Protein AF-A0AA95HRH6-F1 (afdb_monomer_lite)

pLDDT: mean 79.96, std 15.19, range [51.41, 96.81]

Structure (mmCIF, N/CA/C/O backbone):
data_AF-A0AA95HRH6-F1
#
_entry.id   AF-A0AA95HRH6-F1
#
loop_
_atom_site.group_PDB
_atom_site.id
_atom_site.type_symbol
_atom_site.label_atom_id
_atom_site.label_alt_id
_atom_site.label_comp_id
_atom_site.label_asym_id
_atom_site.label_entity_id
_atom_site.label_seq_id
_atom_site.pdbx_PDB_ins_code
_atom_site.Cartn_x
_atom_site.Cartn_y
_atom_site.Cartn_z
_atom_site.occupancy
_atom_site.B_iso_or_equiv
_atom_site.auth_seq_id
_atom_site.auth_comp_id
_atom_site.auth_asym_id
_atom_site.auth_atom_id
_atom_site.pdbx_PDB_model_num
ATOM 1 N N . MET A 1 1 ? -25.461 -1.989 46.878 1.00 57.50 1 MET A N 1
ATOM 2 C CA . MET A 1 1 ? -25.782 -1.830 45.437 1.00 57.50 1 MET A CA 1
ATOM 3 C C . MET A 1 1 ? -24.559 -1.408 44.621 1.00 57.50 1 MET A C 1
ATOM 5 O O . MET A 1 1 ? -24.416 -1.844 43.488 1.00 57.50 1 MET A O 1
ATOM 9 N N . GLU A 1 2 ? -23.633 -0.653 45.211 1.00 63.31 2 GLU A N 1
ATOM 10 C CA . GLU A 1 2 ? -22.488 -0.032 44.524 1.00 63.31 2 GLU A CA 1
ATOM 11 C C . GLU A 1 2 ? -21.463 -1.032 43.956 1.00 63.31 2 GLU A C 1
ATOM 13 O O . GLU A 1 2 ? -21.065 -0.913 42.803 1.00 63.31 2 GLU A O 1
ATOM 18 N N . LYS A 1 3 ? -21.104 -2.095 44.694 1.00 67.56 3 LYS A N 1
ATOM 19 C CA . LYS A 1 3 ? -20.165 -3.126 44.193 1.00 67.56 3 LYS A CA 1
ATOM 20 C C . LYS A 1 3 ? -20.683 -3.888 42.966 1.00 67.56 3 LYS A C 1
ATOM 22 O O . LYS A 1 3 ? -19.898 -4.252 42.099 1.00 67.56 3 LYS A O 1
ATOM 27 N N . LYS A 1 4 ? -22.001 -4.108 42.877 1.00 74.38 4 LYS A N 1
ATOM 28 C CA . LYS A 1 4 ? -22.641 -4.772 41.725 1.00 74.38 4 LYS A CA 1
ATOM 29 C C . LYS A 1 4 ? -22.648 -3.867 40.489 1.00 74.38 4 LYS A C 1
ATOM 31 O O . LYS A 1 4 ? -22.486 -4.357 39.379 1.00 74.38 4 LYS A O 1
ATOM 36 N N . PHE A 1 5 ? -22.791 -2.558 40.698 1.00 79.38 5 PHE A N 1
ATOM 37 C CA . PHE A 1 5 ? -22.733 -1.557 39.637 1.00 79.38 5 PHE A CA 1
ATOM 38 C C . PHE A 1 5 ? -21.320 -1.432 39.054 1.00 79.38 5 PHE A C 1
ATOM 40 O O . PHE A 1 5 ? -21.154 -1.485 37.840 1.00 79.38 5 PHE A O 1
ATOM 47 N N . ILE A 1 6 ? -20.296 -1.377 39.915 1.00 82.00 6 ILE A N 1
ATOM 48 C CA . ILE A 1 6 ? -18.888 -1.361 39.487 1.00 82.00 6 ILE A CA 1
ATOM 49 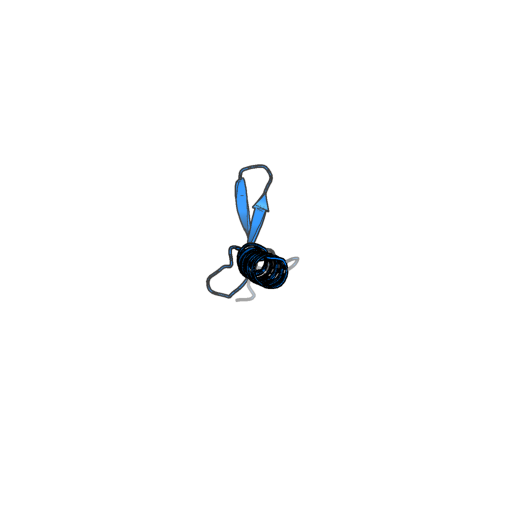C C . ILE A 1 6 ? -18.537 -2.646 38.723 1.00 82.00 6 ILE A C 1
ATOM 51 O O . ILE A 1 6 ? -17.913 -2.578 37.668 1.00 82.00 6 ILE A O 1
ATOM 55 N N . ALA A 1 7 ? -18.988 -3.809 39.205 1.00 81.31 7 ALA A N 1
ATOM 56 C CA . ALA A 1 7 ? -18.766 -5.079 38.515 1.00 81.31 7 ALA A CA 1
ATOM 57 C C . ALA A 1 7 ? -19.401 -5.103 37.111 1.00 81.31 7 ALA A C 1
ATOM 59 O O . ALA A 1 7 ? -18.747 -5.519 36.159 1.00 81.31 7 ALA A O 1
ATOM 60 N N . MET A 1 8 ? -20.632 -4.599 36.951 1.00 82.94 8 MET A N 1
ATOM 61 C CA . MET A 1 8 ? -21.258 -4.493 35.626 1.00 82.94 8 MET A CA 1
ATOM 62 C C . MET A 1 8 ? -20.543 -3.501 34.705 1.00 82.94 8 MET A C 1
ATOM 64 O O . MET A 1 8 ? -20.367 -3.802 33.528 1.00 82.94 8 MET A O 1
ATOM 68 N N . LEU A 1 9 ? -20.089 -2.355 35.223 1.00 80.94 9 LEU A N 1
ATOM 69 C CA . LEU A 1 9 ? -19.339 -1.369 34.439 1.00 80.94 9 LEU A CA 1
ATOM 70 C C . LEU A 1 9 ? -18.037 -1.970 33.882 1.00 80.94 9 LEU A C 1
ATOM 72 O O . LEU A 1 9 ? -17.721 -1.782 32.710 1.00 80.94 9 LEU A O 1
ATOM 76 N N . VAL A 1 10 ? -17.317 -2.743 34.701 1.00 81.56 10 VAL A N 1
ATOM 77 C CA . VAL A 1 10 ? -16.092 -3.447 34.293 1.00 81.56 10 VAL A CA 1
ATOM 78 C C . VAL A 1 10 ? -16.393 -4.521 33.243 1.00 81.56 10 VAL A C 1
ATOM 80 O O . VAL A 1 10 ? -15.681 -4.599 32.245 1.00 81.56 10 VAL A O 1
ATOM 83 N N . CYS A 1 11 ? -17.468 -5.301 33.403 1.00 78.06 11 CYS A N 1
ATOM 84 C CA . CYS A 1 11 ? -17.879 -6.296 32.406 1.00 78.06 11 CYS A CA 1
ATOM 85 C C . CYS A 1 11 ? -18.248 -5.666 31.051 1.00 78.06 11 CYS A C 1
ATOM 87 O O . CYS A 1 11 ? -17.878 -6.203 30.009 1.00 78.06 11 CYS A O 1
ATOM 89 N N . VAL A 1 12 ? -18.935 -4.520 31.052 1.00 77.38 12 VAL A N 1
ATOM 90 C CA . VAL A 1 12 ? -19.297 -3.794 29.822 1.00 77.38 12 VAL A CA 1
ATOM 91 C C . VAL A 1 12 ? -18.066 -3.163 29.169 1.00 77.38 12 VAL A C 1
ATOM 93 O O . VAL A 1 12 ? -17.913 -3.258 27.953 1.00 77.38 12 VAL A O 1
ATOM 96 N N . ALA A 1 13 ? -17.152 -2.589 29.957 1.00 73.75 13 ALA A N 1
ATOM 97 C CA . ALA A 1 13 ? -15.890 -2.059 29.447 1.00 73.75 13 ALA A CA 1
ATOM 98 C C . ALA A 1 13 ? -15.037 -3.163 28.795 1.00 73.75 13 ALA A C 1
ATOM 100 O O . ALA A 1 13 ? -14.571 -2.979 27.676 1.00 73.75 13 ALA A O 1
ATOM 101 N N . LEU A 1 14 ? -14.917 -4.332 29.439 1.00 67.75 14 LEU A N 1
ATOM 102 C CA . LEU A 1 14 ? -14.214 -5.505 28.900 1.00 67.75 14 LEU A CA 1
ATOM 103 C C . LEU A 1 14 ? -14.816 -6.011 27.583 1.00 67.75 14 LEU A C 1
ATOM 105 O O . LEU A 1 14 ? -14.068 -6.398 26.689 1.00 67.75 14 LEU A O 1
ATOM 109 N N . MET A 1 15 ? -16.143 -5.991 27.437 1.00 63.75 15 MET A N 1
ATOM 110 C CA . MET A 1 15 ? -16.797 -6.351 26.174 1.00 63.75 15 MET A CA 1
ATOM 111 C C . MET A 1 15 ? -16.570 -5.295 25.083 1.00 63.75 15 MET A C 1
ATOM 113 O O . MET A 1 15 ? -16.372 -5.660 23.928 1.00 63.75 15 MET A O 1
ATOM 117 N N . GLY A 1 16 ? -16.519 -4.004 25.430 1.00 59.22 16 GLY A N 1
ATOM 118 C CA . GLY A 1 16 ? -16.223 -2.914 24.490 1.00 59.22 16 GLY A CA 1
ATOM 119 C C . GLY A 1 16 ? -14.824 -2.986 23.860 1.00 59.22 16 GLY A C 1
ATOM 120 O O . GLY A 1 16 ? -14.660 -2.610 22.701 1.00 59.22 16 GLY A O 1
ATOM 121 N N . CYS A 1 17 ? -13.834 -3.539 24.572 1.00 57.16 17 CYS A N 1
ATOM 122 C CA . CYS A 1 17 ? -12.472 -3.744 24.062 1.00 57.16 17 CYS A CA 1
ATOM 123 C C . CYS A 1 17 ? -12.397 -4.743 22.894 1.00 57.16 17 CYS A C 1
ATOM 125 O O . CYS A 1 17 ? -11.482 -4.662 22.081 1.00 57.16 17 CYS A O 1
ATOM 127 N N . ILE A 1 18 ? -13.328 -5.702 22.819 1.00 55.06 18 ILE A N 1
ATOM 128 C CA . ILE A 1 18 ? -13.279 -6.800 21.838 1.00 55.06 18 ILE A CA 1
ATOM 129 C C . ILE A 1 18 ? -13.774 -6.333 20.458 1.00 55.06 18 ILE A C 1
ATOM 131 O O . ILE A 1 18 ? -13.337 -6.850 19.434 1.00 55.06 18 ILE A O 1
ATOM 135 N N . PHE A 1 19 ? -14.628 -5.305 20.409 1.00 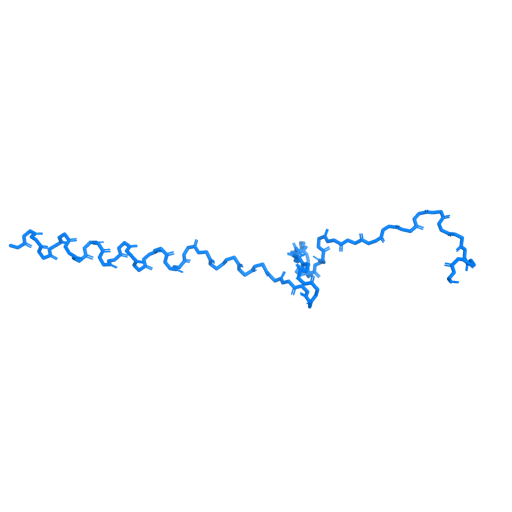52.03 19 PHE A N 1
ATOM 136 C CA . PHE A 1 19 ? -15.182 -4.772 19.158 1.00 52.03 19 PHE A CA 1
ATOM 137 C C . PHE A 1 19 ? -14.315 -3.682 18.503 1.00 52.03 19 PHE A C 1
ATOM 139 O O . PHE A 1 19 ? -14.595 -3.284 17.374 1.00 52.03 19 PHE A O 1
ATOM 146 N N . VAL A 1 20 ? -13.256 -3.202 19.170 1.00 54.47 20 VAL A N 1
ATOM 147 C CA . VAL A 1 20 ? -12.448 -2.051 18.718 1.00 54.47 20 VAL A CA 1
ATOM 148 C C . VAL A 1 20 ? -11.095 -2.440 18.109 1.00 54.47 20 VAL A C 1
ATOM 150 O O . VAL A 1 20 ? -10.117 -1.718 18.224 1.00 54.47 20 VAL A O 1
ATOM 153 N N . SER A 1 21 ? -11.013 -3.570 17.411 1.00 55.47 21 SER A N 1
ATOM 154 C CA . SER A 1 21 ? -9.999 -3.752 16.360 1.00 55.47 21 SER A CA 1
ATOM 155 C C . SER A 1 21 ? -10.343 -4.923 15.445 1.00 55.47 21 SER A C 1
ATOM 157 O O . SER A 1 21 ? -9.508 -5.775 15.151 1.00 55.47 21 SER A 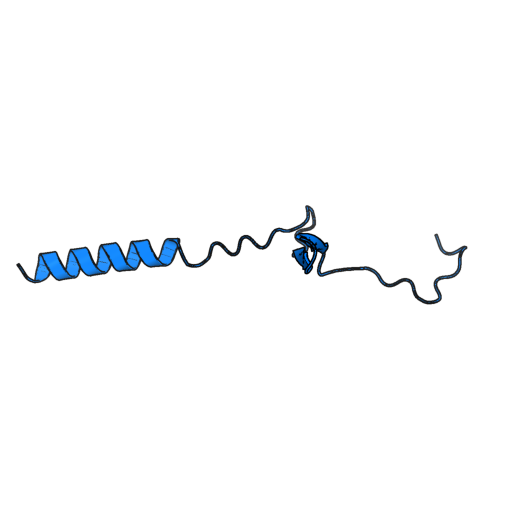O 1
ATOM 159 N N . ALA A 1 22 ? -11.547 -4.908 14.868 1.00 51.41 22 ALA A N 1
ATOM 160 C CA . ALA A 1 22 ? -11.720 -5.460 13.527 1.00 51.41 22 ALA A CA 1
ATOM 161 C C . ALA A 1 22 ? -10.938 -4.568 12.546 1.00 51.41 22 ALA A C 1
ATOM 163 O O . ALA A 1 22 ? -11.490 -3.838 11.727 1.00 51.41 22 ALA A O 1
ATOM 164 N N . GLN A 1 23 ? -9.609 -4.573 12.661 1.00 51.91 23 GLN A N 1
ATOM 165 C CA . GLN A 1 23 ? -8.750 -4.240 11.545 1.00 51.91 23 GLN A CA 1
ATOM 166 C C . GLN A 1 23 ? -8.847 -5.429 10.594 1.00 51.91 23 GLN A C 1
ATOM 168 O O . GLN A 1 23 ? -7.891 -6.189 10.430 1.00 51.91 23 GLN A O 1
ATOM 173 N N . ASP A 1 24 ? -10.018 -5.582 9.969 1.00 56.66 24 ASP A N 1
ATOM 174 C CA . ASP A 1 24 ? -10.206 -6.310 8.721 1.00 56.66 24 ASP A CA 1
ATOM 175 C C . ASP A 1 24 ? -9.436 -5.546 7.640 1.00 56.66 24 ASP A C 1
ATOM 177 O O . ASP A 1 24 ? -9.971 -5.006 6.675 1.00 56.66 24 ASP A O 1
ATOM 181 N N . ILE A 1 25 ? -8.120 -5.458 7.824 1.00 63.28 25 ILE A N 1
ATOM 182 C CA . ILE A 1 25 ? -7.198 -5.227 6.741 1.00 63.28 25 ILE A CA 1
ATOM 183 C C . ILE A 1 25 ? -7.406 -6.465 5.885 1.00 63.28 25 ILE A C 1
ATOM 185 O O . ILE A 1 25 ? -6.858 -7.527 6.191 1.00 63.28 25 ILE A O 1
ATOM 189 N N . CYS A 1 26 ? -8.250 -6.343 4.861 1.00 80.94 26 CYS A N 1
ATOM 190 C CA . CYS A 1 26 ? -8.273 -7.283 3.758 1.00 80.94 26 CYS A CA 1
ATOM 191 C C . CYS A 1 26 ? -6.820 -7.443 3.309 1.00 80.94 26 CYS A C 1
ATOM 193 O O . CYS A 1 26 ? -6.156 -6.452 3.000 1.00 80.94 26 CYS A O 1
ATOM 195 N N . LYS A 1 27 ? -6.299 -8.667 3.354 1.00 89.94 27 LYS A N 1
ATOM 196 C CA . LYS A 1 27 ? -4.937 -8.985 2.923 1.00 89.94 27 LYS A CA 1
ATOM 197 C C . LYS A 1 27 ? -4.982 -9.982 1.778 1.00 89.94 27 LYS A C 1
ATOM 199 O O . LYS A 1 27 ? -5.909 -10.784 1.683 1.00 89.94 27 LYS A O 1
ATOM 204 N N . THR A 1 28 ? -3.973 -9.948 0.919 1.00 87.25 28 THR A N 1
ATOM 205 C CA . THR A 1 28 ? -3.748 -11.016 -0.063 1.00 87.25 28 THR A CA 1
ATOM 206 C C . THR A 1 28 ? -3.307 -12.312 0.629 1.00 87.25 28 THR A C 1
ATOM 208 O O . THR A 1 28 ? -2.963 -12.313 1.812 1.00 87.25 28 THR A O 1
ATOM 211 N N . VAL A 1 29 ? -3.229 -13.415 -0.126 1.00 89.38 29 VAL A N 1
ATOM 212 C CA . VAL A 1 29 ? -2.672 -14.702 0.346 1.00 89.38 29 VAL A CA 1
ATOM 213 C C . VAL A 1 29 ? -1.244 -14.547 0.891 1.00 89.38 29 VAL A C 1
ATOM 215 O O . VAL A 1 29 ? -0.861 -15.228 1.834 1.00 89.38 29 VAL A O 1
ATOM 218 N N . ALA A 1 30 ? -0.473 -13.603 0.345 1.00 91.75 30 ALA A N 1
ATOM 219 C CA . ALA A 1 30 ? 0.882 -13.284 0.793 1.00 91.75 30 ALA A CA 1
ATOM 220 C C . ALA A 1 30 ? 0.917 -12.271 1.956 1.00 91.75 30 ALA A C 1
ATOM 222 O O . ALA A 1 30 ? 1.949 -11.651 2.203 1.00 91.75 30 ALA A O 1
ATOM 223 N N . ASN A 1 31 ? -0.207 -12.066 2.652 1.00 91.62 31 ASN A N 1
ATOM 224 C CA . ASN A 1 31 ? -0.346 -11.134 3.771 1.00 91.62 31 ASN A CA 1
ATOM 225 C C . ASN A 1 31 ? -0.082 -9.657 3.396 1.00 91.62 31 ASN A C 1
ATOM 227 O O . ASN A 1 31 ? 0.257 -8.845 4.256 1.00 91.62 31 ASN A O 1
ATOM 231 N N . VAL A 1 32 ? -0.258 -9.285 2.122 1.00 93.38 32 VAL A N 1
ATOM 232 C CA . VAL A 1 32 ? -0.130 -7.886 1.682 1.00 93.38 32 VAL A CA 1
ATOM 233 C C . VAL A 1 32 ? -1.420 -7.134 2.009 1.00 93.38 32 VAL A C 1
ATOM 235 O O . VAL A 1 32 ? -2.473 -7.561 1.536 1.00 93.38 32 VAL A O 1
ATOM 238 N N . PRO A 1 33 ? -1.375 -6.020 2.762 1.00 93.38 33 PRO A N 1
ATOM 239 C CA . PRO A 1 33 ? -2.539 -5.172 3.008 1.00 93.38 33 PRO A CA 1
ATOM 240 C C . PRO A 1 33 ? -3.166 -4.641 1.720 1.00 93.38 33 PRO A C 1
ATOM 242 O O . PRO A 1 33 ? -2.461 -4.206 0.809 1.00 93.38 33 PRO A O 1
ATOM 245 N N . MET A 1 34 ? -4.492 -4.639 1.661 1.00 94.75 34 MET A N 1
ATOM 246 C CA . MET A 1 34 ? -5.266 -4.041 0.578 1.00 94.75 34 MET A CA 1
ATOM 247 C C . MET A 1 34 ? -5.748 -2.642 0.980 1.00 94.75 34 MET A C 1
ATOM 249 O O . MET A 1 34 ? -6.075 -2.394 2.140 1.00 94.75 34 MET A O 1
ATOM 253 N N . VAL A 1 35 ? -5.837 -1.736 0.010 1.00 93.62 35 VAL A N 1
ATOM 254 C CA . VAL A 1 35 ? -6.478 -0.421 0.123 1.00 93.62 35 VAL A CA 1
ATOM 255 C C . VAL A 1 35 ? -7.668 -0.354 -0.825 1.00 93.62 35 VAL A C 1
ATOM 257 O O . VAL A 1 35 ? -7.570 -0.783 -1.971 1.00 93.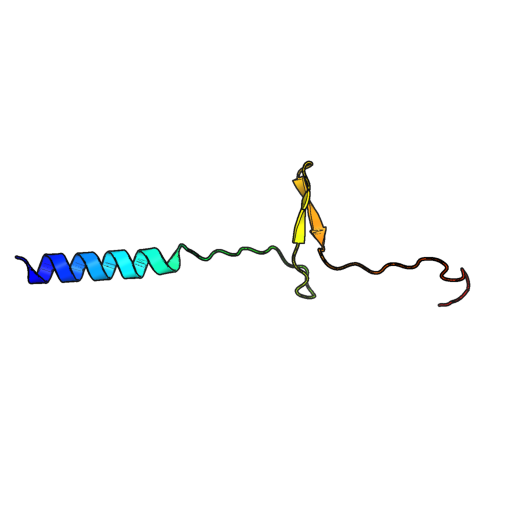62 35 VAL A O 1
ATOM 260 N N . GLN A 1 36 ? -8.800 0.173 -0.364 1.00 95.25 36 GLN A N 1
ATOM 261 C CA . GLN A 1 36 ? -9.945 0.422 -1.234 1.00 95.25 36 GLN A CA 1
ATOM 262 C C . GLN A 1 36 ? -9.782 1.767 -1.951 1.00 95.25 36 GLN A C 1
ATOM 264 O O . GLN A 1 36 ? -9.553 2.795 -1.316 1.00 95.25 36 GLN A O 1
ATOM 269 N N . LEU A 1 37 ? -9.900 1.758 -3.275 1.00 96.62 37 LEU A N 1
ATOM 270 C CA . LEU A 1 37 ? -9.887 2.952 -4.115 1.00 96.62 37 LEU A CA 1
ATOM 271 C C . LEU A 1 37 ? -11.271 3.626 -4.133 1.00 96.62 37 LEU A C 1
ATOM 273 O O . LEU A 1 37 ? -12.279 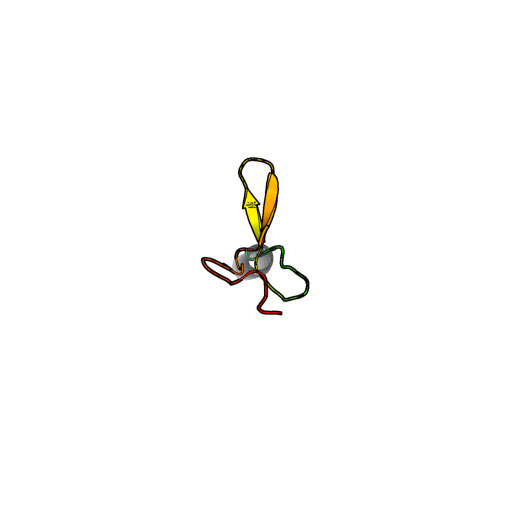3.031 -3.754 1.00 96.62 37 LEU A O 1
ATOM 277 N N . ASN A 1 38 ? -11.345 4.865 -4.630 1.00 96.50 38 ASN A N 1
ATOM 278 C CA . ASN A 1 38 ? -12.589 5.655 -4.680 1.00 96.50 38 ASN A CA 1
ATOM 279 C C . ASN A 1 38 ? -13.706 5.048 -5.558 1.00 96.50 38 ASN A C 1
ATOM 281 O O . ASN A 1 38 ? -14.856 5.464 -5.464 1.00 96.50 38 ASN A O 1
ATOM 285 N N . ASN A 1 39 ? -13.372 4.062 -6.388 1.00 96.81 39 ASN A N 1
ATOM 286 C CA . ASN A 1 39 ? -14.292 3.305 -7.231 1.00 96.81 39 ASN A CA 1
ATOM 287 C C . ASN A 1 39 ? -14.679 1.943 -6.619 1.00 96.81 39 ASN A C 1
ATOM 289 O O . ASN A 1 39 ? -15.304 1.126 -7.289 1.00 96.81 39 ASN A O 1
ATOM 293 N N . GLY A 1 40 ? -14.277 1.675 -5.372 1.00 93.88 40 GLY A N 1
ATOM 294 C CA . GLY A 1 40 ? -14.573 0.439 -4.649 1.00 93.88 40 GLY A CA 1
ATOM 295 C C . GLY A 1 40 ? -13.602 -0.720 -4.901 1.00 93.88 40 GLY A C 1
ATOM 296 O O . GLY A 1 40 ? -13.698 -1.725 -4.197 1.00 93.88 40 GLY A O 1
ATOM 297 N N . VAL A 1 41 ? -12.653 -0.597 -5.839 1.00 95.56 41 VAL A N 1
ATOM 298 C CA . VAL A 1 41 ? -11.653 -1.642 -6.131 1.00 95.56 41 VAL A CA 1
ATOM 299 C C . VAL A 1 41 ? -10.653 -1.769 -4.981 1.00 95.56 41 VAL A C 1
ATOM 301 O O . VAL A 1 41 ? -10.136 -0.768 -4.493 1.00 95.56 41 VAL A O 1
ATOM 304 N N . LEU A 1 42 ? -10.339 -3.003 -4.574 1.00 94.62 42 LEU A N 1
ATOM 305 C CA . LEU A 1 42 ? -9.265 -3.287 -3.621 1.00 94.62 42 LEU A CA 1
ATOM 306 C C . LEU A 1 42 ? -7.927 -3.425 -4.359 1.00 94.62 42 LEU A C 1
ATOM 308 O O . LEU A 1 42 ? -7.782 -4.271 -5.239 1.00 94.62 42 LEU A O 1
ATOM 312 N N . MET A 1 43 ? -6.934 -2.633 -3.965 1.00 96.19 43 MET A N 1
ATOM 313 C CA . MET A 1 43 ? -5.580 -2.636 -4.516 1.00 96.19 43 MET A CA 1
ATOM 314 C C . MET A 1 43 ? -4.568 -3.087 -3.451 1.00 96.19 43 MET A C 1
ATOM 316 O O . MET A 1 43 ? -4.623 -2.584 -2.331 1.00 96.19 43 MET A O 1
ATOM 320 N N . PRO A 1 44 ? -3.622 -3.993 -3.754 1.00 95.75 44 PRO A N 1
ATOM 321 C CA . PRO A 1 44 ? -2.527 -4.292 -2.837 1.00 95.75 44 PRO A CA 1
ATOM 322 C C . PRO A 1 44 ? -1.669 -3.046 -2.601 1.00 95.75 44 PRO A C 1
ATOM 324 O O . PRO A 1 44 ? -1.292 -2.356 -3.546 1.00 95.75 44 PRO A O 1
ATOM 327 N N . GLN A 1 45 ? -1.326 -2.767 -1.347 1.00 94.94 45 GLN A N 1
ATOM 328 C CA . GLN A 1 45 ? -0.459 -1.638 -0.995 1.00 94.94 45 GLN A CA 1
ATOM 329 C C . GLN A 1 45 ? 1.015 -1.879 -1.354 1.00 94.94 45 GLN A C 1
ATOM 331 O O . GLN A 1 45 ? 1.794 -0.932 -1.423 1.00 94.94 45 GLN A O 1
ATOM 336 N N . PHE A 1 46 ? 1.404 -3.135 -1.586 1.00 94.94 46 PHE A N 1
ATOM 337 C CA . PHE A 1 46 ? 2.732 -3.513 -2.061 1.00 94.94 46 PHE A CA 1
ATOM 338 C C . PHE A 1 46 ? 2.670 -3.910 -3.540 1.00 94.94 46 PHE A C 1
ATOM 340 O O . PHE A 1 46 ? 1.822 -4.713 -3.931 1.00 94.94 46 PHE A O 1
ATOM 347 N N . GLY A 1 47 ? 3.586 -3.377 -4.348 1.00 93.81 47 GLY A N 1
ATOM 348 C CA . GLY A 1 47 ? 3.690 -3.659 -5.779 1.00 93.81 47 GLY A CA 1
ATOM 349 C C . GLY A 1 47 ? 5.142 -3.661 -6.254 1.00 93.81 47 GLY A C 1
ATOM 350 O O . GLY A 1 47 ? 6.034 -3.184 -5.555 1.00 93.81 47 GLY A O 1
ATOM 351 N N . LEU A 1 48 ? 5.373 -4.202 -7.452 1.00 94.69 48 LEU A N 1
ATOM 352 C CA . LEU A 1 48 ? 6.687 -4.269 -8.089 1.00 94.69 48 LEU A CA 1
ATOM 353 C C . LEU A 1 48 ? 6.756 -3.265 -9.245 1.00 94.69 48 LEU A C 1
ATOM 355 O O . LEU A 1 48 ? 6.018 -3.389 -10.219 1.00 94.69 48 LEU A O 1
ATOM 359 N N . GLY A 1 49 ? 7.645 -2.279 -9.142 1.00 94.12 49 GLY A N 1
ATOM 360 C CA . GLY A 1 49 ? 7.959 -1.373 -10.245 1.00 94.12 49 GLY A CA 1
ATOM 361 C C . G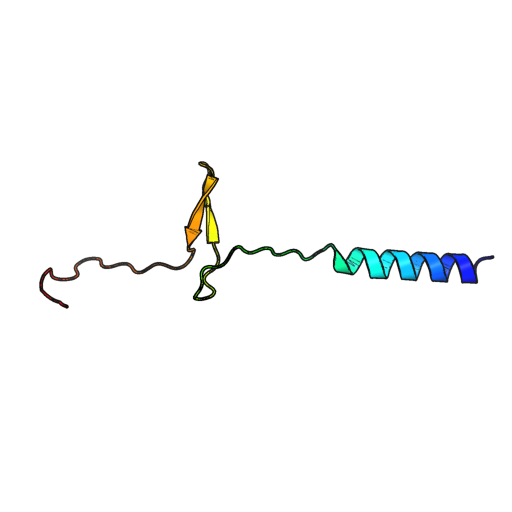LY A 1 49 ? 9.045 -1.963 -11.143 1.00 94.12 49 GLY A C 1
ATOM 362 O O . GLY A 1 49 ? 10.073 -2.412 -10.649 1.00 94.12 49 GLY A O 1
ATOM 363 N N . THR A 1 50 ? 8.835 -1.933 -12.455 1.00 92.62 50 THR A N 1
ATOM 364 C CA . THR A 1 50 ? 9.736 -2.533 -13.459 1.00 92.62 50 THR A CA 1
ATOM 365 C C . THR A 1 50 ? 10.290 -1.493 -14.439 1.00 92.62 50 THR A C 1
ATOM 367 O O . THR A 1 50 ? 10.510 -1.760 -15.620 1.00 92.62 50 THR A O 1
ATOM 370 N N . PHE A 1 51 ? 10.497 -0.261 -13.965 1.00 92.94 51 PHE A N 1
ATOM 371 C CA . PHE A 1 51 ? 10.966 0.836 -14.810 1.00 92.94 51 PHE A CA 1
ATOM 372 C C . PHE A 1 51 ? 12.331 0.513 -15.437 1.00 92.94 51 PHE A C 1
ATOM 374 O O . PHE A 1 51 ? 13.248 0.088 -14.740 1.00 92.94 51 PHE A O 1
ATOM 381 N N . MET A 1 52 ? 12.459 0.724 -16.753 1.00 91.62 52 MET A N 1
ATOM 382 C CA . MET A 1 52 ? 13.655 0.407 -17.553 1.00 91.62 52 MET A CA 1
ATOM 383 C C . MET A 1 52 ? 14.079 -1.074 -17.555 1.00 91.62 52 MET A C 1
ATOM 385 O O . MET A 1 52 ? 15.185 -1.384 -18.002 1.00 91.62 52 MET A O 1
ATOM 389 N N . GLN A 1 53 ? 13.224 -2.001 -17.109 1.00 90.00 53 GLN A N 1
ATOM 390 C CA . GLN A 1 53 ? 13.499 -3.430 -17.251 1.00 90.00 53 GLN A CA 1
ATOM 391 C C . GLN A 1 53 ? 13.570 -3.791 -18.743 1.00 90.00 53 GLN A C 1
ATOM 393 O O . GLN A 1 53 ? 12.670 -3.457 -19.517 1.00 90.00 53 GLN A O 1
ATOM 398 N N . SER A 1 54 ? 14.658 -4.444 -19.164 1.00 87.56 54 SER A N 1
ATOM 399 C CA . SER A 1 54 ? 14.809 -4.858 -20.558 1.00 87.56 54 SER A CA 1
ATOM 400 C C . SER A 1 54 ? 13.814 -5.976 -20.873 1.00 87.56 54 SER A C 1
ATOM 402 O O . SER A 1 54 ? 13.555 -6.855 -20.052 1.00 87.56 54 SER A O 1
ATOM 404 N N . SER A 1 55 ? 13.269 -5.977 -22.086 1.00 79.44 55 SER A N 1
ATOM 405 C CA . SER A 1 55 ? 12.294 -6.978 -22.539 1.00 79.44 55 SER A CA 1
ATOM 406 C C . SER A 1 55 ? 12.841 -8.413 -22.587 1.00 79.44 55 SER A C 1
ATOM 408 O O . SER A 1 55 ? 12.068 -9.340 -22.812 1.00 79.44 55 SER A O 1
ATOM 410 N N . GLY A 1 56 ? 14.148 -8.603 -22.373 1.00 71.62 56 GLY A N 1
ATOM 411 C CA . GLY A 1 56 ? 14.820 -9.903 -22.374 1.00 71.62 56 GLY A CA 1
ATOM 412 C C . GLY A 1 56 ? 15.324 -10.378 -21.009 1.00 71.62 56 GLY A C 1
ATOM 413 O O . GLY A 1 56 ? 15.965 -11.421 -20.956 1.00 71.62 56 GLY A O 1
ATOM 414 N N . SER A 1 57 ? 15.087 -9.643 -19.917 1.00 63.75 57 SER A N 1
ATOM 415 C CA . SER A 1 57 ? 15.447 -10.105 -18.571 1.00 63.75 57 SER A CA 1
ATOM 416 C C . SER A 1 57 ? 14.302 -10.927 -17.972 1.00 63.75 57 SER A C 1
ATOM 418 O O . SER A 1 57 ? 13.442 -10.379 -17.277 1.00 63.75 57 SER A O 1
ATOM 420 N N . MET A 1 58 ? 14.272 -12.219 -18.287 1.00 60.38 58 MET A N 1
ATOM 421 C CA . MET A 1 58 ? 13.496 -13.246 -17.586 1.00 60.38 58 MET A CA 1
ATOM 422 C C . MET A 1 58 ? 14.411 -14.414 -17.249 1.00 60.38 58 MET A C 1
ATOM 424 O O . MET A 1 58 ? 15.242 -14.761 -18.117 1.00 60.38 58 MET A O 1
#

Foldseek 3Di:
DVVVVVVVVVVVVVVVVVPPDPPPQPADPVRFGWDQDPVRDTDGPDDDDQPPPDPPDD

Organism: NCBI:txid357276

Secondary structure (DSSP, 8-state):
-HHHHHHHHHHHHHHHTTSTT-----B-TT-PBEEE-TTS-EEES-----TT--TT--

Radius of gyration: 23.18 Å; chains: 1; bounding box: 41×20×68 Å

Sequence (58 aa):
MEKKFIAMLVCVALMGCIFVSAQDICKTVANVPMVQLNNGVLMPQFGLGTFMQSSGSM